Protein AF-A0A9N9K980-F1 (afdb_monomer_lite)

Sequence (81 aa):
TKHTVYSIAGVYLTILNLPRHLRYKKENTIFVSLIPRPKEPPTEKINLYLDPLVDELKQLWATEKWKYSVSSKHKQLFNQY

Foldseek 3Di:
DDDDDWDKDWDKDWDPPDDPVPTPDPVRIDTDDIHGDDPDDDPPCVCVVVVVVVVVVVVVVPPPVPPPPPDPVPPVPPVPD

pLDDT: mean 71.55, std 16.81, range [37.09, 91.12]

Structure (mmCIF, N/CA/C/O backbone):
data_AF-A0A9N9K980-F1
#
_entry.id   AF-A0A9N9K980-F1
#
loop_
_atom_site.group_PDB
_atom_site.id
_atom_site.type_symbol
_atom_site.label_atom_id
_atom_site.label_alt_id
_atom_site.label_comp_id
_atom_site.label_asym_id
_atom_site.label_entity_id
_atom_site.label_seq_id
_atom_site.pdbx_PDB_ins_code
_atom_site.Cartn_x
_atom_site.Cartn_y
_atom_site.Cartn_z
_atom_site.occupancy
_atom_site.B_iso_or_equiv
_atom_site.auth_seq_id
_atom_site.auth_comp_id
_atom_site.auth_asym_id
_atom_site.auth_atom_id
_atom_site.pdbx_PDB_model_num
ATOM 1 N N . THR A 1 1 ? 0.120 5.715 -37.824 1.00 39.91 1 THR A N 1
ATOM 2 C CA . THR A 1 1 ? 0.072 6.161 -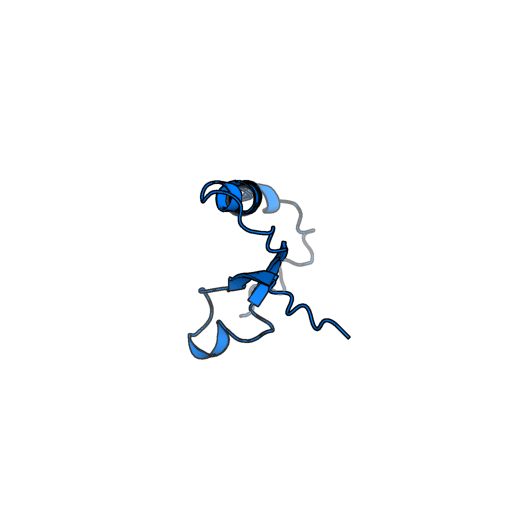36.413 1.00 39.91 1 THR A CA 1
ATOM 3 C C . THR A 1 1 ? 0.454 4.980 -35.540 1.00 39.91 1 THR A C 1
ATOM 5 O O . THR A 1 1 ? -0.245 3.978 -35.578 1.00 39.91 1 THR A O 1
ATOM 8 N N . LYS A 1 2 ? 1.615 4.993 -34.868 1.00 48.94 2 LYS A N 1
ATOM 9 C CA . LYS A 1 2 ? 2.046 3.858 -34.028 1.00 48.94 2 LYS A CA 1
ATOM 10 C C . LYS A 1 2 ? 1.256 3.894 -32.715 1.00 48.94 2 LYS A C 1
ATOM 12 O O . LYS A 1 2 ? 1.528 4.743 -31.877 1.00 48.94 2 LYS A O 1
ATOM 17 N N . HIS A 1 3 ? 0.275 3.008 -32.548 1.00 55.78 3 HIS A N 1
ATOM 18 C CA . HIS A 1 3 ? -0.382 2.798 -31.257 1.00 55.78 3 HIS A CA 1
ATOM 19 C C . HIS A 1 3 ? 0.585 2.054 -30.331 1.00 55.78 3 HIS A C 1
ATOM 21 O O . HIS A 1 3 ? 0.813 0.858 -30.491 1.00 55.78 3 HIS A O 1
ATOM 27 N N . THR A 1 4 ? 1.182 2.756 -29.374 1.00 59.12 4 THR A N 1
ATOM 28 C CA . THR A 1 4 ? 1.910 2.122 -28.272 1.00 59.12 4 THR A CA 1
ATOM 29 C C . THR A 1 4 ? 0.934 1.858 -27.137 1.00 59.12 4 THR A C 1
ATOM 31 O O . THR A 1 4 ? 0.498 2.790 -26.464 1.00 59.12 4 THR A O 1
ATOM 34 N N . VAL A 1 5 ? 0.575 0.589 -26.936 1.00 66.12 5 VAL A N 1
ATOM 35 C CA . VAL A 1 5 ? -0.199 0.151 -25.769 1.00 66.12 5 VAL A CA 1
ATOM 36 C C . VAL A 1 5 ? 0.684 0.329 -24.533 1.00 66.12 5 VAL A C 1
ATOM 38 O O . VAL A 1 5 ? 1.701 -0.346 -24.384 1.00 66.12 5 VAL A O 1
ATOM 41 N N . TYR A 1 6 ? 0.332 1.289 -23.681 1.00 65.06 6 TYR A N 1
ATOM 42 C CA . TYR A 1 6 ? 1.032 1.564 -22.431 1.00 65.06 6 TYR A CA 1
ATOM 43 C C . TYR A 1 6 ? 0.377 0.766 -21.301 1.00 65.06 6 TYR A C 1
ATOM 45 O O . TYR A 1 6 ? -0.835 0.831 -21.114 1.00 65.06 6 TYR A O 1
ATOM 53 N N . SER A 1 7 ? 1.176 -0.008 -20.567 1.00 68.81 7 SER A N 1
ATOM 54 C CA . SER A 1 7 ? 0.720 -0.796 -19.421 1.00 68.81 7 SER A CA 1
ATOM 55 C C . SER A 1 7 ? 1.244 -0.161 -18.140 1.00 68.81 7 SER A C 1
ATOM 57 O O . SER A 1 7 ? 2.450 0.029 -17.991 1.00 68.81 7 SER A O 1
ATOM 59 N N . ILE A 1 8 ? 0.341 0.115 -17.205 1.00 74.00 8 ILE A N 1
ATOM 60 C CA . ILE A 1 8 ? 0.641 0.584 -15.847 1.00 74.00 8 ILE A CA 1
ATOM 61 C C . ILE A 1 8 ? 0.233 -0.486 -14.842 1.00 74.00 8 ILE A C 1
ATOM 63 O O . ILE A 1 8 ? -0.751 -1.190 -15.065 1.00 74.00 8 ILE A O 1
ATOM 67 N N . ALA A 1 9 ? 0.974 -0.606 -13.744 1.00 80.81 9 ALA A N 1
ATOM 68 C CA . ALA A 1 9 ? 0.550 -1.383 -12.586 1.00 80.81 9 ALA A CA 1
ATOM 69 C C . ALA A 1 9 ? 0.195 -0.424 -11.443 1.00 80.81 9 ALA A C 1
ATOM 71 O O . ALA A 1 9 ? 0.855 0.595 -11.262 1.00 80.81 9 ALA A O 1
ATOM 72 N N . GLY A 1 10 ? -0.862 -0.720 -10.692 1.00 84.81 10 GLY A N 1
ATOM 73 C CA . GLY A 1 10 ? -1.270 0.055 -9.519 1.00 84.81 10 GLY A CA 1
ATOM 74 C C . GLY A 1 10 ? -1.176 -0.793 -8.258 1.00 84.81 10 GLY A C 1
ATOM 75 O O . GLY A 1 10 ? -1.520 -1.975 -8.286 1.00 84.81 10 GLY A O 1
ATOM 76 N N . VAL A 1 11 ? -0.728 -0.192 -7.159 1.00 86.06 11 VAL A N 1
ATOM 77 C CA . VAL A 1 11 ? -0.716 -0.804 -5.828 1.00 86.06 11 VAL A CA 1
ATOM 78 C C . VAL A 1 11 ? -1.905 -0.270 -5.037 1.00 86.06 11 VAL A C 1
ATOM 80 O O . VAL A 1 11 ? -2.060 0.942 -4.868 1.00 86.06 11 VAL A O 1
ATOM 83 N N . TYR A 1 12 ? -2.738 -1.186 -4.549 1.00 89.69 12 TYR A N 1
ATOM 84 C CA . TYR A 1 12 ? -3.945 -0.886 -3.786 1.00 89.69 12 TYR A CA 1
ATOM 85 C C . TYR A 1 12 ? -3.903 -1.611 -2.443 1.00 89.69 12 TYR A C 1
ATOM 87 O O . TYR A 1 12 ? -3.576 -2.796 -2.382 1.00 89.69 12 TYR A O 1
ATOM 95 N N . LEU A 1 13 ? -4.289 -0.920 -1.375 1.00 90.38 13 LEU A N 1
ATOM 96 C CA . LEU A 1 13 ? -4.483 -1.498 -0.049 1.00 90.38 13 LEU A CA 1
ATOM 97 C C . LEU A 1 13 ? -5.969 -1.610 0.253 1.00 90.38 13 LEU A C 1
ATOM 99 O O . LEU A 1 13 ? -6.751 -0.742 -0.114 1.00 90.38 13 LEU A O 1
ATOM 103 N N . THR A 1 14 ? -6.372 -2.680 0.928 1.00 89.44 14 THR A N 1
ATOM 104 C CA . THR A 1 14 ? -7.773 -2.913 1.291 1.00 89.44 14 THR A CA 1
ATOM 105 C C . THR A 1 14 ? -7.896 -3.201 2.778 1.00 89.44 14 THR A C 1
ATOM 107 O O . THR A 1 14 ? -7.139 -4.001 3.326 1.00 89.44 14 THR A O 1
ATOM 110 N N . ILE A 1 15 ? -8.885 -2.585 3.425 1.00 87.81 15 ILE A N 1
ATOM 111 C CA . ILE A 1 15 ? -9.154 -2.781 4.850 1.00 87.81 15 ILE A CA 1
ATOM 112 C C . ILE A 1 15 ? -9.863 -4.127 5.050 1.00 87.81 15 ILE A C 1
ATOM 114 O O . ILE A 1 15 ? -11.057 -4.280 4.788 1.00 87.81 15 ILE A O 1
ATOM 118 N N . LEU A 1 16 ? -9.128 -5.127 5.541 1.00 88.62 16 LEU A N 1
ATOM 119 C CA . LEU A 1 16 ? -9.660 -6.481 5.746 1.00 88.62 16 LEU A CA 1
ATOM 120 C C . LEU A 1 16 ? -10.513 -6.631 7.014 1.00 88.62 16 LEU A C 1
ATOM 122 O O . LEU A 1 16 ? -11.231 -7.624 7.145 1.00 88.62 16 LEU A O 1
ATOM 126 N N . ASN A 1 17 ? -10.488 -5.632 7.900 1.00 90.62 17 ASN A N 1
ATOM 127 C CA . ASN A 1 17 ? -11.265 -5.612 9.143 1.00 90.62 17 ASN A CA 1
ATOM 128 C C . ASN A 1 17 ? -12.778 -5.458 8.903 1.00 90.62 17 ASN A C 1
ATOM 130 O O . ASN A 1 17 ? -13.572 -5.668 9.814 1.00 90.62 17 ASN A O 1
ATOM 134 N N . LEU A 1 18 ? -13.196 -5.113 7.683 1.00 90.25 18 LEU A N 1
ATOM 135 C CA . LEU A 1 18 ? -14.604 -4.979 7.330 1.00 90.25 18 LEU A CA 1
ATOM 136 C C . LEU A 1 18 ? -15.257 -6.342 7.022 1.00 90.25 18 LEU A C 1
ATOM 138 O O . LEU A 1 18 ? -14.575 -7.294 6.616 1.00 90.25 18 LEU A O 1
ATOM 142 N N . PRO A 1 19 ? -16.594 -6.451 7.136 1.00 91.06 19 PRO A N 1
ATOM 143 C CA . PRO A 1 19 ? -17.353 -7.580 6.606 1.00 91.06 19 PRO A CA 1
ATOM 144 C C . PRO A 1 19 ? -16.983 -7.885 5.149 1.00 91.06 19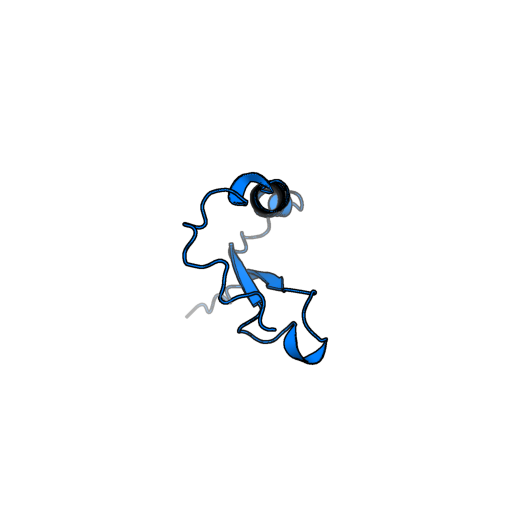 PRO A C 1
ATOM 146 O O . PRO A 1 19 ? -16.732 -6.974 4.360 1.00 91.06 19 PRO A O 1
ATOM 149 N N . ARG A 1 20 ? -16.979 -9.169 4.763 1.00 88.19 20 ARG A N 1
ATOM 150 C CA . ARG A 1 20 ? -16.493 -9.630 3.442 1.00 88.19 20 ARG A CA 1
ATOM 151 C C . ARG A 1 20 ? -17.133 -8.884 2.260 1.00 88.19 20 ARG A C 1
ATOM 153 O O . ARG A 1 20 ? -16.449 -8.627 1.278 1.00 88.19 20 ARG A O 1
ATOM 160 N N . HIS A 1 21 ? -18.400 -8.489 2.385 1.00 91.12 21 HIS A N 1
ATOM 161 C CA . HIS A 1 21 ? -19.148 -7.765 1.352 1.00 91.12 21 HIS A CA 1
ATOM 162 C C . HIS A 1 21 ? -18.777 -6.270 1.218 1.00 91.12 21 HIS A C 1
ATOM 164 O O . HIS A 1 21 ? -19.248 -5.605 0.297 1.00 91.12 21 HIS A O 1
ATOM 170 N N . LEU A 1 22 ? -17.958 -5.725 2.126 1.00 89.62 22 LEU A N 1
ATOM 171 C CA . LEU A 1 22 ? -17.529 -4.322 2.124 1.00 89.62 22 LEU A CA 1
ATOM 172 C C . LEU A 1 22 ? -16.048 -4.134 1.776 1.00 89.62 22 LEU A C 1
ATOM 174 O O . LEU A 1 22 ? -15.700 -3.064 1.288 1.00 89.62 22 LEU A O 1
ATOM 178 N N . ARG A 1 23 ? -15.192 -5.144 1.987 1.00 88.88 23 ARG A N 1
ATOM 179 C CA . ARG A 1 23 ? -13.722 -5.022 1.871 1.00 88.88 23 ARG A CA 1
ATOM 180 C C . ARG A 1 23 ? -13.272 -4.387 0.554 1.00 88.88 23 ARG A C 1
ATOM 182 O O . ARG A 1 23 ? -12.582 -3.386 0.579 1.00 88.88 23 ARG A O 1
ATOM 189 N N . TYR A 1 24 ? -13.707 -4.919 -0.584 1.00 88.31 24 TYR A N 1
ATOM 190 C CA . TYR A 1 24 ? -13.224 -4.490 -1.907 1.00 88.31 24 TYR A CA 1
ATOM 191 C C . TYR A 1 24 ? -14.076 -3.401 -2.563 1.00 88.31 24 TYR A C 1
ATOM 193 O O . TYR A 1 24 ? -14.019 -3.212 -3.780 1.00 88.31 24 TYR A O 1
ATOM 201 N N . LYS A 1 25 ? -14.919 -2.713 -1.787 1.00 90.50 25 LYS A N 1
ATOM 202 C CA . LYS A 1 25 ? -15.608 -1.540 -2.315 1.00 90.50 25 LYS A CA 1
ATOM 203 C C . LYS A 1 25 ? -14.609 -0.395 -2.466 1.00 90.50 25 LYS A C 1
ATOM 205 O O . LYS A 1 25 ? -13.677 -0.283 -1.673 1.00 90.50 25 LYS A O 1
ATOM 210 N N . LYS A 1 26 ? -14.817 0.466 -3.466 1.00 87.88 26 LYS A N 1
ATOM 211 C CA . LYS A 1 26 ? -13.898 1.571 -3.787 1.00 87.88 26 LYS A CA 1
ATOM 212 C C . LYS A 1 26 ? -13.661 2.494 -2.592 1.00 87.88 26 LYS A C 1
ATOM 214 O O . LYS A 1 26 ? -12.570 3.024 -2.448 1.00 87.88 26 LYS A O 1
ATOM 219 N N . GLU A 1 27 ? -14.656 2.641 -1.724 1.00 87.62 27 GLU A N 1
ATOM 220 C CA . GLU A 1 27 ? -14.586 3.464 -0.517 1.00 87.62 27 GLU A CA 1
ATOM 221 C C . GLU A 1 27 ? -13.667 2.865 0.564 1.00 87.62 27 GLU A C 1
ATOM 223 O O . GLU A 1 27 ? -13.201 3.588 1.437 1.00 87.62 27 GLU A O 1
ATOM 228 N N . ASN A 1 28 ? -13.382 1.559 0.501 1.00 88.31 28 ASN A N 1
ATOM 229 C CA . ASN A 1 28 ? -12.577 0.813 1.479 1.00 88.31 28 ASN A CA 1
ATOM 230 C C . ASN A 1 28 ? -11.226 0.340 0.916 1.00 88.31 28 ASN A C 1
ATOM 232 O O . ASN A 1 28 ? -10.497 -0.422 1.565 1.00 88.31 28 ASN A O 1
ATOM 236 N N . THR A 1 29 ? -10.896 0.791 -0.294 1.00 90.62 29 THR A N 1
ATOM 237 C CA . THR A 1 29 ? -9.638 0.510 -0.977 1.00 90.62 29 THR A CA 1
ATOM 238 C C . THR A 1 29 ? -8.864 1.811 -1.158 1.00 90.62 29 THR A C 1
ATOM 240 O O . THR A 1 29 ? -9.354 2.768 -1.749 1.00 90.62 29 THR A O 1
ATOM 243 N N . ILE A 1 30 ? -7.629 1.837 -0.672 1.00 89.19 30 ILE A N 1
ATOM 244 C CA . ILE A 1 30 ? -6.727 2.983 -0.748 1.00 89.19 30 ILE A CA 1
ATOM 245 C C . ILE A 1 30 ? -5.773 2.760 -1.919 1.00 89.19 30 ILE A C 1
ATOM 247 O O . ILE A 1 30 ? -5.107 1.727 -2.000 1.00 89.19 30 ILE A O 1
ATOM 251 N N . PHE A 1 31 ? -5.701 3.727 -2.829 1.00 88.38 31 PHE A N 1
ATOM 252 C CA . PHE A 1 31 ? -4.684 3.739 -3.874 1.00 88.38 31 PHE A CA 1
ATOM 253 C C . PHE A 1 31 ? -3.378 4.289 -3.307 1.00 88.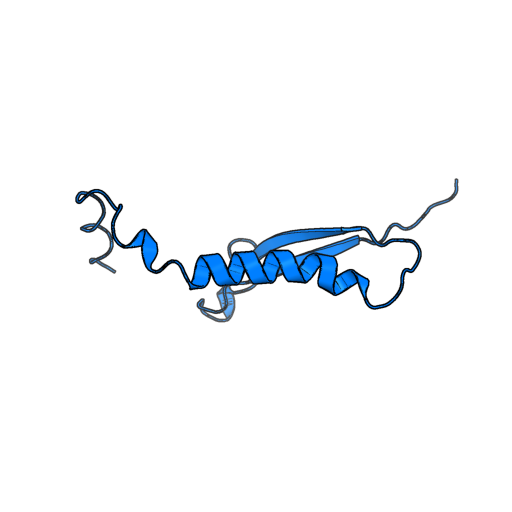38 31 PHE A C 1
ATOM 255 O O . PHE A 1 31 ? -3.359 5.396 -2.776 1.00 88.38 31 PHE A O 1
ATOM 262 N N . VAL A 1 32 ? -2.305 3.509 -3.413 1.00 85.50 32 VAL A N 1
ATOM 263 C CA . VAL A 1 32 ? -1.020 3.839 -2.786 1.00 85.50 32 VAL A CA 1
ATOM 264 C C . VAL A 1 32 ? -0.009 4.338 -3.800 1.00 85.50 32 VAL A C 1
ATOM 266 O O . VAL A 1 32 ? 0.665 5.331 -3.558 1.00 85.50 32 VAL A O 1
ATOM 269 N N . SER A 1 33 ? 0.137 3.644 -4.929 1.00 81.44 33 SER A N 1
ATOM 270 C CA . SER A 1 33 ? 1.185 3.987 -5.887 1.00 81.44 33 SER A CA 1
ATOM 271 C C . SER A 1 33 ? 0.879 3.492 -7.293 1.00 81.44 33 SER A C 1
ATOM 273 O O . SER A 1 33 ? 0.245 2.451 -7.485 1.00 81.44 33 SER A O 1
ATOM 275 N N . LEU A 1 34 ? 1.365 4.244 -8.281 1.00 83.75 34 LEU A N 1
ATOM 276 C CA . LEU A 1 34 ? 1.393 3.865 -9.686 1.00 83.75 34 LEU A CA 1
ATOM 277 C C . LEU A 1 34 ? 2.813 3.415 -10.040 1.00 83.75 34 LEU A C 1
ATOM 279 O O . LEU A 1 34 ? 3.760 4.188 -9.920 1.00 83.75 34 LEU A O 1
ATOM 283 N N . ILE A 1 35 ? 2.955 2.193 -10.533 1.00 78.69 35 ILE A N 1
ATOM 284 C CA . ILE A 1 35 ? 4.209 1.656 -11.051 1.00 78.69 35 ILE A CA 1
ATOM 285 C C . ILE A 1 35 ? 4.164 1.792 -12.581 1.00 78.69 35 ILE A C 1
ATOM 287 O O . ILE A 1 35 ? 3.507 0.988 -13.259 1.00 78.69 35 ILE A O 1
ATOM 291 N N . PRO A 1 36 ? 4.826 2.813 -13.161 1.00 70.19 36 PRO A N 1
ATOM 292 C CA . PRO A 1 36 ? 4.981 2.898 -14.605 1.00 70.19 36 PRO A CA 1
ATOM 293 C C . PRO A 1 36 ? 5.862 1.733 -15.051 1.00 70.19 36 PRO A C 1
ATOM 295 O O . PRO A 1 36 ? 6.970 1.578 -14.544 1.00 70.19 36 PRO A O 1
ATOM 298 N N . ARG A 1 37 ? 5.396 0.900 -15.991 1.00 65.94 37 ARG A N 1
ATOM 299 C CA . ARG A 1 37 ? 6.218 -0.201 -16.512 1.00 65.94 37 ARG A CA 1
ATOM 300 C C . ARG A 1 37 ? 7.436 0.392 -17.224 1.00 65.94 37 ARG A C 1
ATOM 302 O O . ARG A 1 37 ? 7.263 1.062 -18.245 1.00 65.94 37 ARG A O 1
ATOM 309 N N . PRO A 1 38 ? 8.670 0.137 -16.762 1.00 55.97 38 PRO A N 1
ATOM 310 C CA . PRO A 1 38 ? 9.835 0.413 -17.581 1.00 55.97 38 PRO A CA 1
ATOM 311 C C . PRO A 1 38 ? 9.842 -0.663 -18.674 1.00 55.97 38 PRO A C 1
ATOM 313 O O . PRO A 1 38 ? 9.444 -1.801 -18.412 1.00 55.97 38 PRO A O 1
ATOM 316 N N . LYS A 1 39 ? 10.252 -0.332 -19.907 1.00 55.88 39 LYS A N 1
ATOM 317 C CA . LYS A 1 39 ? 10.668 -1.361 -20.881 1.00 55.88 39 LYS A CA 1
ATOM 318 C C . LYS A 1 39 ? 11.588 -2.318 -20.112 1.00 55.88 39 LYS A C 1
ATOM 320 O O . LYS A 1 39 ? 12.571 -1.847 -19.555 1.00 55.88 39 LYS A O 1
ATOM 325 N N . GLU A 1 40 ? 11.137 -3.558 -19.955 1.00 56.28 40 GLU A N 1
ATOM 326 C CA . GLU A 1 40 ? 11.544 -4.552 -18.946 1.00 56.28 40 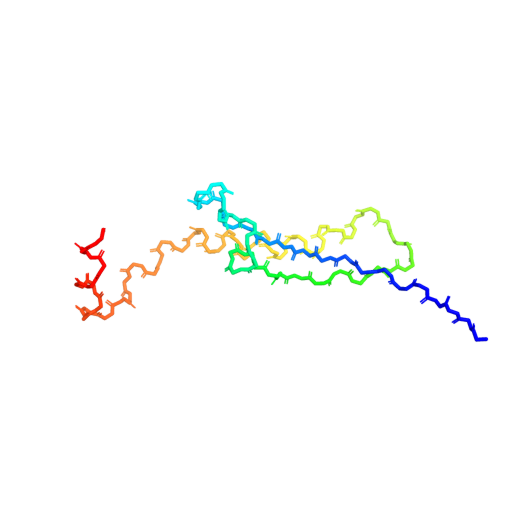GLU A CA 1
ATOM 327 C C . GLU A 1 40 ? 12.847 -4.272 -18.176 1.00 56.28 40 GLU A C 1
ATOM 329 O O . GLU A 1 40 ? 13.929 -4.308 -18.760 1.00 56.28 40 GLU A O 1
ATOM 334 N N . PRO A 1 41 ? 12.776 -4.056 -16.851 1.00 52.28 41 PRO A N 1
ATOM 335 C CA . PRO A 1 41 ? 13.943 -4.105 -15.983 1.00 52.28 41 PRO A CA 1
ATOM 336 C C . PRO A 1 41 ? 13.885 -5.311 -15.022 1.00 52.28 41 PRO A C 1
ATOM 338 O O . PRO A 1 41 ? 12.811 -5.877 -14.809 1.00 52.28 41 PRO A O 1
ATOM 341 N N . PRO A 1 42 ? 15.028 -5.699 -14.427 1.00 55.09 42 PRO A N 1
ATOM 342 C CA . PRO A 1 42 ? 15.162 -6.952 -13.690 1.00 55.09 42 PRO A CA 1
ATOM 343 C C . PRO A 1 42 ? 14.256 -6.998 -12.455 1.00 55.09 42 PRO A C 1
ATOM 345 O O . PRO A 1 42 ? 13.920 -5.965 -11.870 1.00 55.09 42 PRO A O 1
ATOM 348 N N . THR A 1 43 ? 13.887 -8.221 -12.074 1.00 56.84 43 THR A N 1
ATOM 349 C CA . THR A 1 43 ? 12.941 -8.650 -11.024 1.00 56.84 43 THR A CA 1
ATOM 350 C C . THR A 1 43 ? 13.060 -7.905 -9.681 1.00 56.84 43 THR A C 1
ATOM 352 O O . THR A 1 43 ? 12.117 -7.876 -8.898 1.00 56.84 43 THR A O 1
ATOM 355 N N . GLU A 1 44 ? 14.189 -7.245 -9.429 1.00 58.44 44 GLU A N 1
ATOM 356 C CA . GLU A 1 44 ? 14.549 -6.554 -8.187 1.00 58.44 44 GLU A CA 1
ATOM 357 C C . GLU A 1 44 ? 13.884 -5.178 -7.980 1.00 58.44 44 GLU A C 1
ATOM 359 O O . GLU A 1 44 ? 13.918 -4.642 -6.875 1.00 58.44 44 GLU A O 1
ATOM 364 N N . LYS A 1 45 ? 13.238 -4.578 -8.993 1.00 66.81 45 LYS A N 1
ATOM 365 C CA . LYS A 1 45 ? 12.694 -3.207 -8.858 1.00 66.81 45 LYS A CA 1
ATOM 366 C C . LYS A 1 45 ? 11.384 -3.086 -8.082 1.00 66.81 45 LYS A C 1
ATOM 368 O O . LYS A 1 45 ? 11.010 -1.971 -7.741 1.00 66.81 45 LYS A O 1
ATOM 373 N N . ILE A 1 46 ? 10.678 -4.182 -7.807 1.00 72.50 46 ILE A N 1
ATOM 374 C CA . ILE A 1 46 ? 9.408 -4.124 -7.063 1.00 72.50 46 ILE A CA 1
ATOM 375 C C . ILE A 1 46 ? 9.655 -3.722 -5.605 1.00 72.50 46 ILE A C 1
ATOM 377 O O . ILE A 1 46 ? 8.917 -2.893 -5.076 1.00 72.50 46 ILE A O 1
ATOM 381 N N . ASN A 1 47 ? 10.725 -4.234 -4.991 1.00 74.12 47 ASN A N 1
ATOM 382 C CA . ASN A 1 47 ? 11.072 -3.914 -3.606 1.00 74.12 47 ASN A CA 1
ATOM 383 C C . ASN A 1 47 ? 11.315 -2.412 -3.418 1.00 74.12 47 ASN A C 1
ATOM 385 O O . ASN A 1 47 ? 10.828 -1.849 -2.453 1.00 74.12 47 ASN A O 1
ATOM 389 N N . LEU A 1 48 ? 11.887 -1.719 -4.412 1.00 76.50 48 LEU A N 1
ATOM 390 C CA . LEU A 1 48 ? 12.045 -0.258 -4.376 1.00 76.50 48 LEU A CA 1
ATOM 391 C C . LEU A 1 48 ? 10.719 0.498 -4.145 1.00 76.50 48 LEU A C 1
ATOM 393 O O . LEU A 1 48 ? 10.718 1.573 -3.555 1.00 76.50 48 LEU A O 1
ATOM 397 N N . TYR A 1 49 ? 9.594 -0.049 -4.615 1.00 75.81 49 TYR A N 1
ATOM 398 C CA . TYR A 1 49 ? 8.266 0.534 -4.404 1.00 75.81 49 TYR A CA 1
ATOM 399 C C . TYR A 1 49 ? 7.583 0.019 -3.132 1.00 75.81 49 TYR A C 1
ATOM 401 O O . TYR A 1 49 ? 6.764 0.730 -2.554 1.00 75.81 49 TYR A O 1
ATOM 409 N N . LEU A 1 50 ? 7.880 -1.215 -2.715 1.00 82.00 50 LEU A N 1
ATOM 410 C CA . LEU A 1 50 ? 7.257 -1.842 -1.548 1.00 82.00 50 LEU A CA 1
ATOM 411 C C . LEU A 1 50 ? 7.950 -1.480 -0.233 1.00 82.00 50 LEU A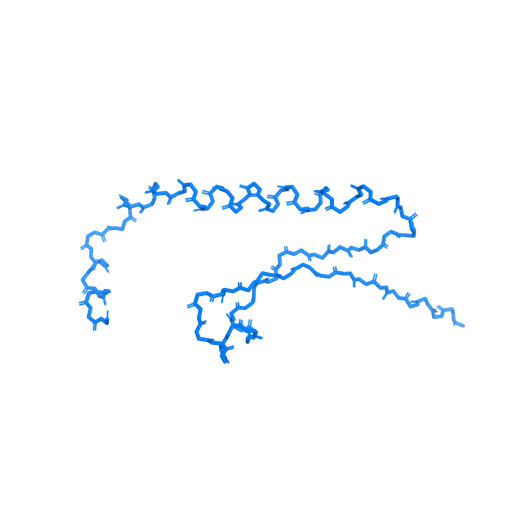 C 1
ATOM 413 O O . LEU A 1 50 ? 7.263 -1.328 0.768 1.00 82.00 50 LEU A O 1
ATOM 417 N N . ASP A 1 51 ? 9.267 -1.309 -0.223 1.00 86.69 51 ASP A N 1
ATOM 418 C CA . ASP A 1 51 ? 10.054 -0.969 0.964 1.00 86.69 51 ASP A CA 1
ATOM 419 C C . ASP A 1 51 ? 9.572 0.329 1.641 1.00 86.69 51 ASP A C 1
ATOM 421 O O . ASP A 1 51 ? 9.231 0.269 2.826 1.00 86.69 51 ASP A O 1
ATOM 425 N N . PRO A 1 52 ? 9.416 1.474 0.934 1.00 85.88 52 PRO A N 1
ATOM 426 C CA . PRO A 1 52 ? 8.884 2.685 1.563 1.00 85.88 52 PRO A CA 1
ATOM 427 C C . PRO A 1 52 ? 7.447 2.494 2.064 1.00 85.88 52 PRO A C 1
ATOM 429 O O . PRO A 1 52 ? 7.104 2.964 3.147 1.00 85.88 52 PRO A O 1
ATOM 432 N N . LEU A 1 53 ? 6.621 1.739 1.331 1.00 86.12 53 LEU A N 1
ATOM 433 C CA . LEU A 1 53 ? 5.255 1.428 1.749 1.00 86.12 53 LEU A CA 1
ATOM 434 C C . LEU A 1 53 ? 5.231 0.605 3.044 1.00 86.12 53 LEU A C 1
ATOM 436 O O . LEU A 1 53 ? 4.443 0.872 3.948 1.00 86.12 53 LEU A O 1
ATOM 440 N N . VAL A 1 54 ? 6.085 -0.410 3.145 1.00 87.62 54 VAL A N 1
ATOM 441 C CA . VAL A 1 54 ? 6.200 -1.255 4.335 1.00 87.62 54 VAL A CA 1
ATOM 442 C C . VAL A 1 54 ? 6.678 -0.4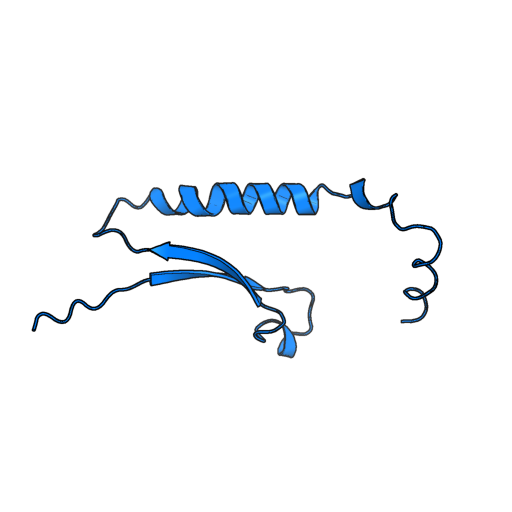33 5.530 1.00 87.62 54 VAL A C 1
ATOM 444 O O . VAL A 1 54 ? 6.169 -0.626 6.634 1.00 87.62 54 VAL A O 1
ATOM 447 N N . ASP A 1 55 ? 7.614 0.491 5.335 1.00 88.75 55 ASP A N 1
ATOM 448 C CA . ASP A 1 55 ? 8.105 1.348 6.412 1.00 88.75 55 ASP A CA 1
ATOM 449 C C . ASP A 1 55 ? 7.048 2.353 6.890 1.00 88.75 55 ASP A C 1
ATOM 451 O O . ASP A 1 55 ? 6.878 2.516 8.100 1.00 88.75 55 ASP A O 1
ATOM 455 N N . GLU A 1 56 ? 6.257 2.941 5.989 1.00 86.06 56 GLU A N 1
ATOM 456 C CA . GLU A 1 56 ? 5.087 3.756 6.351 1.00 86.06 56 GLU A CA 1
ATOM 457 C C . GLU A 1 56 ? 4.046 2.944 7.137 1.00 86.06 56 GLU A C 1
ATOM 459 O O . GLU A 1 56 ? 3.547 3.391 8.174 1.00 86.06 56 GLU A O 1
ATOM 464 N N . LEU A 1 57 ? 3.752 1.714 6.701 1.00 86.50 57 LEU A N 1
ATOM 465 C CA . LEU A 1 57 ? 2.826 0.819 7.400 1.00 86.50 57 LEU A CA 1
ATOM 466 C C . LEU A 1 57 ? 3.343 0.428 8.790 1.00 86.50 57 LEU A C 1
ATOM 468 O O . LEU A 1 57 ? 2.563 0.385 9.742 1.00 86.50 57 LEU A O 1
ATOM 472 N N . LYS A 1 58 ? 4.649 0.181 8.940 1.00 87.38 58 LYS A N 1
ATOM 473 C CA . LYS A 1 58 ? 5.281 -0.074 10.245 1.00 87.38 58 LYS A CA 1
ATOM 474 C C . LYS A 1 58 ? 5.209 1.148 11.152 1.00 87.38 58 LYS A C 1
ATOM 476 O O . LYS A 1 58 ? 4.942 0.985 12.338 1.00 87.38 58 LYS A O 1
ATOM 481 N N . GLN A 1 59 ? 5.425 2.354 10.625 1.00 85.00 59 GLN A N 1
ATOM 482 C CA . GLN A 1 59 ? 5.270 3.591 11.395 1.00 85.00 59 GLN A CA 1
ATOM 483 C C . GLN A 1 59 ? 3.827 3.761 11.877 1.00 85.00 59 GLN A C 1
ATOM 485 O O . GLN A 1 59 ? 3.611 4.010 13.062 1.00 85.00 59 GLN A O 1
ATOM 490 N N . LEU A 1 60 ? 2.848 3.549 10.994 1.00 81.25 60 LEU A N 1
ATOM 491 C CA . LEU A 1 60 ? 1.425 3.601 11.327 1.00 81.25 60 LEU A CA 1
ATOM 492 C C . LEU A 1 60 ? 1.044 2.547 12.380 1.00 81.25 60 LEU A C 1
ATOM 494 O O . LEU A 1 60 ? 0.320 2.848 13.328 1.00 81.25 60 LEU A O 1
ATOM 498 N N . TRP A 1 61 ? 1.581 1.332 12.270 1.00 82.44 61 TRP A N 1
ATOM 499 C CA . TRP A 1 61 ? 1.374 0.272 13.258 1.00 82.44 61 TRP A CA 1
ATOM 500 C C . TRP A 1 61 ? 2.022 0.590 14.613 1.00 82.44 61 TRP A C 1
ATOM 502 O O . TRP A 1 61 ? 1.416 0.383 15.660 1.00 82.44 61 TRP A O 1
ATOM 512 N N . ALA A 1 62 ? 3.241 1.133 14.607 1.00 80.94 62 ALA A N 1
ATOM 513 C CA . ALA A 1 62 ? 3.980 1.496 15.815 1.00 80.94 62 ALA A CA 1
ATOM 514 C C . ALA A 1 62 ? 3.429 2.756 16.507 1.00 80.94 62 ALA A C 1
ATOM 516 O O . ALA A 1 62 ? 3.788 3.044 17.653 1.00 80.94 62 ALA A O 1
ATOM 517 N N . THR A 1 63 ? 2.553 3.524 15.850 1.00 57.75 63 THR A N 1
ATOM 518 C CA . THR A 1 63 ? 1.894 4.680 16.461 1.00 57.75 63 THR A CA 1
ATOM 519 C C . THR A 1 63 ? 0.769 4.297 17.432 1.00 57.75 63 THR A C 1
ATOM 521 O O . THR A 1 63 ? -0.378 4.700 17.290 1.00 57.75 63 THR A O 1
ATOM 524 N N . GLU A 1 64 ? 1.136 3.679 18.555 1.00 55.00 64 GLU A N 1
ATOM 525 C CA . GLU A 1 64 ? 0.409 3.858 19.824 1.00 55.00 64 GLU A CA 1
ATOM 526 C C . GLU A 1 64 ? 0.552 5.302 20.366 1.00 55.00 64 GLU A C 1
ATOM 528 O O . GLU A 1 64 ? -0.142 5.710 21.300 1.00 55.00 64 GLU A O 1
ATOM 533 N N . LYS A 1 65 ? 1.428 6.110 19.745 1.00 52.75 65 LYS A N 1
ATOM 534 C CA . LYS A 1 65 ? 1.756 7.498 20.112 1.00 52.75 65 LYS A CA 1
ATOM 535 C C . LYS A 1 65 ? 0.630 8.524 19.915 1.00 52.75 65 LYS A C 1
ATOM 537 O O . LYS A 1 65 ? 0.717 9.604 20.492 1.00 52.75 65 LYS A O 1
ATOM 542 N N . TRP A 1 66 ? -0.445 8.212 19.187 1.00 49.78 66 TRP A N 1
ATOM 543 C CA . TRP A 1 66 ? -1.586 9.133 19.021 1.00 49.78 66 TRP A CA 1
ATOM 544 C C . TRP A 1 66 ? -2.639 9.050 20.137 1.00 49.78 66 TRP A C 1
ATOM 546 O O . TRP A 1 66 ? -3.624 9.787 20.109 1.00 49.78 66 TRP A O 1
ATOM 556 N N . LYS A 1 67 ? -2.431 8.230 21.178 1.00 48.34 67 LYS A N 1
ATOM 557 C CA . LYS A 1 67 ? -3.365 8.142 22.317 1.00 48.34 67 LYS A CA 1
ATOM 558 C C . LYS A 1 67 ? -3.493 9.430 23.158 1.00 48.34 67 LYS A C 1
ATOM 560 O O . LYS A 1 67 ? -4.408 9.494 23.978 1.00 48.34 67 LYS A O 1
ATOM 565 N N . TYR A 1 68 ? -2.665 10.463 22.944 1.00 48.38 68 TYR A N 1
ATOM 566 C CA . TYR A 1 68 ? -2.617 11.658 23.811 1.00 48.38 68 TYR A CA 1
ATOM 567 C C . TYR A 1 68 ? -2.827 13.029 23.144 1.00 48.38 68 TYR A C 1
ATOM 569 O O . TYR A 1 68 ? -2.555 14.044 23.775 1.00 48.38 68 TYR A O 1
ATOM 577 N N . SER A 1 69 ? -3.383 13.113 21.931 1.00 50.66 69 SER A N 1
ATOM 578 C CA . SER A 1 69 ? -3.867 14.409 21.414 1.00 50.66 69 SER A CA 1
ATOM 579 C C . SER A 1 69 ? -5.222 14.295 20.720 1.00 50.66 69 SER A C 1
ATOM 581 O O . SER A 1 69 ? -5.433 14.744 19.600 1.00 50.66 69 SER A O 1
ATOM 583 N N . VAL A 1 70 ? -6.180 13.682 21.414 1.00 57.19 70 VAL A N 1
ATOM 584 C CA . VAL A 1 70 ? -7.588 14.029 21.220 1.00 57.19 70 VAL A CA 1
ATOM 585 C C . VAL A 1 70 ? -7.935 14.941 22.383 1.00 57.19 70 VAL A C 1
ATOM 587 O O . VAL A 1 70 ? -8.080 14.478 23.514 1.00 57.19 70 VAL A O 1
ATOM 590 N N . SER A 1 71 ? -8.010 16.245 22.105 1.00 55.75 71 SER A N 1
ATOM 591 C CA . SER A 1 71 ? -8.615 17.231 23.003 1.00 55.75 71 SER A CA 1
ATOM 592 C C . SER A 1 71 ? -9.895 16.643 23.600 1.00 55.75 71 SER A C 1
ATOM 594 O O . SER A 1 71 ? -10.735 16.111 22.867 1.00 55.75 71 SER A O 1
ATOM 596 N N . SER A 1 72 ? -10.019 16.719 24.926 1.00 51.91 72 SER A N 1
ATOM 597 C CA . SER A 1 72 ? -10.998 16.041 25.791 1.00 51.91 72 SER A CA 1
ATOM 598 C C . SER A 1 72 ? -12.481 16.183 25.402 1.00 51.91 72 SER A C 1
ATOM 600 O O . SER A 1 72 ? -13.334 15.599 26.061 1.00 51.91 72 SER A O 1
ATOM 602 N N . LYS A 1 73 ? -12.816 16.913 24.332 1.00 53.09 73 LYS A N 1
ATOM 603 C CA . LYS A 1 73 ? -14.175 17.087 23.806 1.00 53.09 73 LYS A CA 1
ATOM 604 C C . LYS A 1 73 ? -14.645 15.987 22.840 1.00 53.09 73 LYS A C 1
ATOM 606 O O . LYS A 1 73 ? -15.844 15.772 22.755 1.00 53.09 73 LYS A O 1
ATOM 611 N N . HIS A 1 74 ? -13.760 15.263 22.143 1.00 46.44 74 HIS A N 1
ATOM 612 C CA . HIS A 1 74 ? -14.185 14.284 21.115 1.00 46.44 74 HIS A CA 1
ATOM 613 C C . HIS A 1 74 ? -14.320 12.828 21.608 1.00 46.44 74 HIS A C 1
ATOM 615 O O . HIS A 1 74 ? -14.888 11.993 20.909 1.00 46.44 74 HIS A O 1
ATOM 621 N N . LYS A 1 75 ? -13.850 12.510 22.823 1.00 49.16 75 LYS A N 1
ATOM 622 C CA . LYS A 1 75 ? -13.910 11.146 23.391 1.00 49.16 75 LYS A CA 1
ATOM 623 C C . LYS A 1 75 ? -15.326 10.685 23.773 1.00 49.16 75 LYS A C 1
ATOM 625 O O . LYS A 1 75 ? -15.548 9.487 23.883 1.00 49.16 75 LYS A O 1
ATOM 630 N N . GLN A 1 76 ? -16.278 11.603 23.958 1.00 51.66 76 GLN A N 1
ATOM 631 C CA . GLN A 1 76 ? -17.648 11.256 24.366 1.00 51.66 76 GLN A CA 1
ATOM 632 C C . GLN A 1 76 ? -18.516 10.699 23.224 1.00 51.66 76 GLN A C 1
ATOM 634 O O . GLN A 1 76 ? -19.459 9.970 23.501 1.00 51.66 76 GLN A O 1
ATOM 639 N N . LEU A 1 77 ? -18.188 10.976 21.956 1.00 51.66 77 LEU A N 1
ATOM 640 C CA . LEU A 1 77 ? -19.031 10.586 20.815 1.00 51.66 77 LEU A CA 1
ATOM 641 C C . LEU A 1 77 ? -18.807 9.143 20.327 1.00 51.66 77 LEU A C 1
ATOM 643 O O . LEU A 1 77 ? -19.689 8.577 19.694 1.00 51.66 77 LEU A O 1
ATOM 647 N N . PHE A 1 78 ? -17.659 8.528 20.632 1.00 48.16 78 PHE A N 1
ATOM 648 C CA . PHE A 1 78 ? -17.329 7.170 20.170 1.00 48.16 78 PHE A CA 1
ATOM 649 C C . PHE A 1 78 ? -17.745 6.046 21.133 1.00 48.16 78 PHE A C 1
ATOM 651 O O . PHE A 1 78 ? -17.708 4.888 20.742 1.00 48.16 78 PHE A O 1
ATOM 658 N N . ASN A 1 79 ? -18.178 6.360 22.359 1.00 44.62 79 ASN A N 1
ATOM 659 C CA . ASN A 1 79 ? -18.621 5.361 23.345 1.00 44.62 79 ASN A CA 1
ATOM 660 C C . ASN A 1 79 ? -20.120 4.996 23.233 1.00 44.62 79 ASN A C 1
ATOM 662 O O . ASN A 1 79 ? -20.674 4.408 24.159 1.00 44.62 79 ASN A O 1
ATOM 666 N N . GLN A 1 80 ? -20.787 5.373 22.136 1.00 41.78 80 GLN A N 1
ATOM 667 C CA . GLN A 1 80 ? -22.215 5.103 21.899 1.00 41.78 80 GLN A CA 1
ATOM 668 C C . GLN A 1 80 ? -22.504 4.152 20.723 1.00 41.78 80 GLN A C 1
ATOM 670 O O . GLN A 1 80 ? -23.667 4.011 20.352 1.00 41.78 80 GLN A O 1
ATOM 675 N N . TYR A 1 81 ? -21.494 3.471 20.173 1.00 37.09 81 TYR A N 1
ATOM 676 C CA . TYR A 1 81 ? -21.676 2.383 19.203 1.00 37.09 81 TYR A CA 1
ATOM 677 C C . TYR A 1 81 ? -20.896 1.140 19.619 1.00 37.09 81 TYR A C 1
ATOM 679 O O . TYR A 1 81 ? -19.716 1.299 20.004 1.00 37.09 81 TYR A O 1
#

Radius of gyration: 19.34 Å; chains: 1; bounding box: 37×27×62 Å

InterPro domains:
  IPR004242 Transposon, En/Spm-like [PF02992] (4-65)

Organism: NCBI:txid60492

Secondary structure (DSSP, 8-state):
-------EEEEEEE-TTS-TTTTTSGGGEEEEEEEEPPSS--TTHHHHHHHHHHHHHHHHHH-GGGGG-S-TTSTTSSTT-